Protein AF-A0AAV0MTC5-F1 (afdb_monomer_lite)

pLDDT: mean 77.21, std 18.97, range [32.44, 98.44]

Sequence (176 aa):
MFVLQRMNFKMMHGKKSIQAERRVVREIKTKEGEESHGSMSSLEDIHSKIRGIQYRVRCYSNVNGKEELLRQLKQLEMEKEKVIANCVAGEKIWRSLGWRNAIQEQIGAKHKEAEESRLEHWRVQVGIRRGKERLEHLQEGDCSLHNQLNDLRRRKQEVHLHILDLREQQKNEVQQ

Radius of gyration: 43.55 Å; chains: 1; bounding box: 99×42×114 Å

Organism: NCBI:txid586396

Foldseek 3Di:
DDDPDDDDDPDPDDPPDPVVVVVVVVVVVVVVVVPPPDPLQPLVRLVVLLVVLVVCLVPDPDPVCNVVSVVVNVVSVVSNVVNVVVVVVVVVVCPPPVNVVVVVVVVVVVVVVVVVVVVVVVVVVVVVVVVVVVVVVVVVVVVVVVVVVVVVVVVVVVVVVVVVVVVVVVVVVVVD

InterPro domains:
  IPR055282 Proton pump-interactor 1-4 [PTHR32219] (35-172)

Secondary structure (DSSP, 8-state):
--------------SS-HHHHHHHHHHHHHHHHHTTTS----HHHHHHHHHHHHHHHHH---HHHHHHHHHHHHHHHHHHHHHHHHHHHHHHHHT-HHHHHHHHHHHHHHHHHHHHHHHHHHHHHHHHHHHHHHHHHHHHHHHHHHHHHHHHHHHHHHHHHHHHHHHHHHHHHTT-

Structure (mmCIF, N/CA/C/O backbone):
data_AF-A0AAV0MTC5-F1
#
_entry.id   AF-A0AAV0MTC5-F1
#
loop_
_atom_site.group_PDB
_atom_site.id
_atom_site.type_symbol
_atom_site.label_atom_id
_atom_site.label_alt_id
_atom_site.label_comp_id
_atom_site.label_asym_id
_atom_site.label_entity_id
_atom_site.label_seq_id
_atom_site.pdbx_PDB_ins_code
_atom_site.Cartn_x
_atom_site.Cartn_y
_atom_site.Cartn_z
_atom_site.occupancy
_atom_site.B_iso_or_equiv
_atom_site.auth_seq_id
_atom_site.auth_comp_id
_atom_site.auth_asym_id
_atom_site.auth_atom_id
_atom_site.pdbx_PDB_model_num
ATOM 1 N N . MET A 1 1 ? 0.241 -23.761 -12.556 1.00 33.53 1 MET A N 1
ATOM 2 C CA . MET A 1 1 ? -0.100 -23.240 -13.899 1.00 33.53 1 MET A CA 1
ATOM 3 C C . MET A 1 1 ? -0.195 -21.723 -13.771 1.00 33.53 1 MET A C 1
ATOM 5 O O . MET A 1 1 ? -1.150 -21.247 -13.176 1.00 33.53 1 MET A O 1
ATOM 9 N N . PHE A 1 2 ? 0.833 -20.968 -14.166 1.00 32.44 2 PHE A N 1
ATOM 10 C CA . PHE A 1 2 ? 0.847 -19.509 -13.980 1.00 32.44 2 PHE A CA 1
ATOM 11 C C . PHE A 1 2 ? 0.222 -18.822 -15.197 1.00 32.44 2 PHE A C 1
ATOM 13 O O . PHE A 1 2 ? 0.729 -18.934 -16.311 1.00 32.44 2 PHE A O 1
ATOM 20 N N . VAL A 1 3 ? -0.900 -18.136 -14.979 1.00 35.06 3 VAL A N 1
ATOM 21 C CA . VAL A 1 3 ? -1.588 -17.329 -15.992 1.00 35.06 3 VAL A CA 1
ATOM 22 C C . VAL A 1 3 ? -0.847 -15.998 -16.108 1.00 35.06 3 VAL A C 1
ATOM 24 O O . VAL A 1 3 ? -0.883 -15.178 -15.194 1.00 35.06 3 VAL A O 1
ATOM 27 N N . LEU A 1 4 ? -0.148 -15.785 -17.225 1.00 34.22 4 LEU A N 1
ATOM 28 C CA . LEU A 1 4 ? 0.481 -14.504 -17.547 1.00 34.22 4 LEU A CA 1
ATOM 29 C C . LEU A 1 4 ? -0.609 -13.468 -17.844 1.00 34.22 4 LEU A C 1
ATOM 31 O O . LEU A 1 4 ? -1.162 -13.401 -18.942 1.00 34.22 4 LEU A O 1
ATOM 35 N N . GLN A 1 5 ? -0.926 -12.660 -16.838 1.00 37.78 5 GLN A N 1
ATOM 36 C CA . GLN A 1 5 ? -1.850 -11.543 -16.951 1.00 37.78 5 GLN A CA 1
ATOM 37 C C . GLN A 1 5 ? -1.185 -10.435 -17.781 1.00 37.78 5 GLN A C 1
ATOM 39 O O . GLN A 1 5 ? -0.257 -9.754 -17.347 1.00 37.78 5 GLN A O 1
ATOM 44 N N . ARG A 1 6 ? -1.630 -10.292 -19.030 1.00 37.44 6 ARG A N 1
ATOM 45 C CA . ARG A 1 6 ? -1.121 -9.306 -19.988 1.00 37.44 6 ARG A CA 1
ATOM 46 C C . ARG A 1 6 ? -1.581 -7.905 -19.557 1.00 37.44 6 ARG A C 1
ATOM 48 O O . ARG A 1 6 ? -2.732 -7.534 -19.773 1.00 37.44 6 ARG A O 1
ATOM 55 N N . MET A 1 7 ? -0.701 -7.136 -18.917 1.00 34.47 7 MET A N 1
ATOM 56 C CA . MET A 1 7 ? -0.975 -5.745 -18.540 1.00 34.47 7 MET A CA 1
ATOM 57 C C . MET A 1 7 ? -1.056 -4.861 -19.793 1.00 34.47 7 MET A C 1
ATOM 59 O O . MET A 1 7 ? -0.050 -4.574 -20.439 1.00 34.47 7 MET A O 1
ATOM 63 N N . ASN A 1 8 ? -2.266 -4.427 -20.145 1.00 38.78 8 ASN A N 1
ATOM 64 C CA . ASN A 1 8 ? -2.494 -3.457 -21.214 1.00 38.78 8 ASN A CA 1
ATOM 65 C C . ASN A 1 8 ? -2.270 -2.037 -20.676 1.00 38.78 8 ASN A C 1
ATOM 67 O O . ASN A 1 8 ? -3.197 -1.401 -20.175 1.00 38.78 8 ASN A O 1
ATOM 71 N N . PHE A 1 9 ? -1.047 -1.522 -20.793 1.00 43.06 9 PHE A N 1
ATOM 72 C CA . PHE A 1 9 ? -0.775 -0.105 -20.555 1.00 43.06 9 PHE A CA 1
ATOM 73 C C . PHE A 1 9 ? -1.374 0.732 -21.696 1.00 43.06 9 PHE A C 1
ATOM 75 O O . PHE A 1 9 ? -0.892 0.703 -22.829 1.00 43.06 9 PHE A O 1
ATOM 82 N N . LYS A 1 10 ? -2.437 1.493 -21.408 1.00 47.41 10 LYS A N 1
ATOM 83 C CA . LYS A 1 10 ? -2.897 2.583 -22.282 1.00 47.41 10 LYS A CA 1
ATOM 84 C C . LYS A 1 10 ? -1.894 3.732 -22.157 1.00 47.41 10 LYS A C 1
ATOM 86 O O . LYS A 1 10 ? -1.974 4.525 -21.224 1.00 47.41 10 LYS A O 1
ATOM 91 N N . MET A 1 11 ? -0.936 3.811 -23.077 1.00 48.41 11 MET A N 1
ATOM 92 C CA . MET A 1 11 ? -0.144 5.030 -23.243 1.00 48.41 11 MET A CA 1
ATOM 93 C C . MET A 1 11 ? -1.068 6.129 -23.780 1.00 48.41 11 MET A C 1
ATOM 95 O O . MET A 1 11 ? -1.735 5.953 -24.799 1.00 48.41 11 MET A O 1
ATOM 99 N N . MET A 1 12 ? -1.163 7.245 -23.061 1.00 50.19 12 MET A N 1
ATOM 100 C CA . MET A 1 12 ? -1.895 8.428 -23.510 1.00 50.19 12 MET A CA 1
ATOM 101 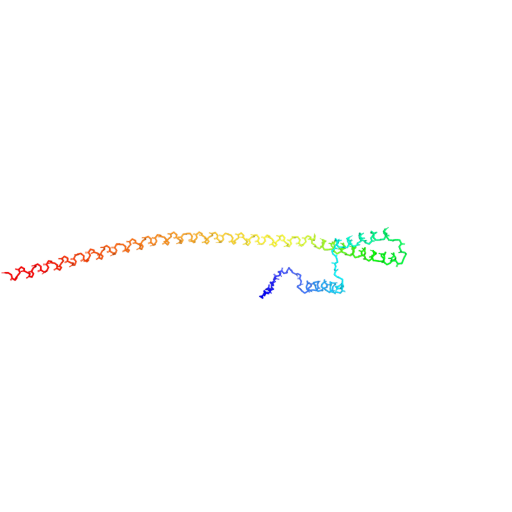C C . MET A 1 12 ? -1.028 9.137 -24.552 1.00 50.19 12 MET A C 1
ATOM 103 O O . MET A 1 12 ? -0.075 9.830 -24.211 1.00 50.19 12 MET A O 1
ATOM 107 N N . HIS A 1 13 ? -1.310 8.897 -25.830 1.00 49.78 13 HIS A N 1
ATOM 108 C CA . H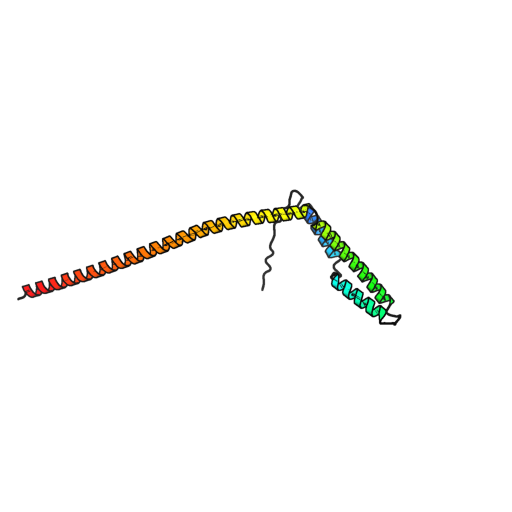IS A 1 13 ? -0.558 9.489 -26.932 1.00 49.78 13 HIS A CA 1
ATOM 109 C C . HIS A 1 13 ? -0.889 10.985 -27.047 1.00 49.78 13 HIS A C 1
ATOM 111 O O . HIS A 1 13 ? -2.061 11.367 -27.085 1.00 49.78 13 HIS A O 1
ATOM 117 N N . GLY A 1 14 ? 0.136 11.844 -27.113 1.00 55.50 14 GLY A N 1
ATOM 118 C CA . GLY A 1 14 ? -0.031 13.242 -27.529 1.00 55.50 14 GLY A CA 1
ATOM 119 C C . GLY A 1 14 ? -0.585 13.325 -28.960 1.00 55.50 14 GLY A C 1
ATOM 120 O O . GLY A 1 14 ? -0.711 12.306 -29.623 1.00 55.50 14 GLY A O 1
ATOM 121 N N . LYS A 1 15 ? -0.896 14.528 -29.468 1.00 53.81 15 LYS A N 1
ATOM 122 C CA . LYS A 1 15 ? -1.623 14.824 -30.738 1.00 53.81 15 LYS A CA 1
ATOM 123 C C . LYS A 1 15 ? -1.135 14.137 -32.044 1.00 53.81 15 LYS A C 1
ATOM 125 O O . LYS A 1 15 ? -1.655 14.436 -33.116 1.00 53.81 15 LYS A O 1
ATOM 130 N N . LYS A 1 16 ? -0.140 13.250 -32.007 1.00 56.91 16 LYS A N 1
ATOM 131 C CA . LYS A 1 16 ? 0.322 12.431 -33.130 1.00 56.91 16 LYS A CA 1
ATOM 132 C C . LYS A 1 16 ? -0.514 11.148 -33.208 1.00 56.91 16 LYS A C 1
ATOM 134 O O . LYS A 1 16 ? -0.687 10.432 -32.231 1.00 56.91 16 LYS A O 1
ATOM 139 N N . SER A 1 17 ? -1.078 10.897 -34.391 1.00 63.00 17 SER A N 1
ATOM 140 C CA . SER A 1 17 ? -2.016 9.801 -34.657 1.00 63.00 17 SER A CA 1
ATOM 141 C C . SER A 1 17 ? -1.471 8.447 -34.187 1.00 63.00 17 SER A C 1
ATOM 143 O O . SER A 1 17 ? -0.409 8.011 -34.634 1.00 63.00 17 SER A O 1
ATOM 145 N N . ILE A 1 18 ? -2.257 7.735 -33.369 1.00 68.12 18 ILE A N 1
ATOM 146 C CA . ILE A 1 18 ? -2.004 6.349 -32.931 1.00 68.12 18 ILE A CA 1
ATOM 147 C C . ILE A 1 18 ? -1.703 5.410 -34.111 1.00 68.12 18 ILE A C 1
ATOM 149 O O . ILE A 1 18 ? -1.038 4.386 -33.970 1.00 68.12 18 ILE A O 1
ATOM 153 N N . GLN A 1 19 ? -2.184 5.763 -35.302 1.00 60.66 19 GLN A N 1
ATOM 154 C CA . GLN A 1 19 ? -1.978 5.015 -36.531 1.00 60.66 19 GLN A CA 1
ATOM 155 C C . GLN A 1 19 ? -0.556 5.189 -37.082 1.00 60.66 19 GLN A C 1
ATOM 157 O O . GLN A 1 19 ? 0.009 4.221 -37.591 1.00 60.66 19 GLN A O 1
ATOM 162 N N . ALA A 1 20 ? 0.040 6.376 -36.926 1.00 64.62 20 ALA A N 1
ATOM 163 C CA . ALA A 1 20 ? 1.430 6.645 -37.286 1.00 64.62 20 ALA A CA 1
ATOM 164 C C . ALA A 1 20 ? 2.388 5.906 -36.343 1.00 64.62 20 ALA A C 1
ATOM 166 O O . ALA A 1 20 ? 3.303 5.231 -36.807 1.00 64.62 20 ALA A O 1
ATOM 167 N N . GLU A 1 21 ? 2.119 5.919 -35.036 1.00 61.62 21 GLU A N 1
ATOM 168 C CA . GLU A 1 21 ? 2.921 5.161 -34.069 1.00 61.62 21 GLU A CA 1
ATOM 169 C C . GLU A 1 21 ? 2.815 3.647 -34.296 1.00 61.62 21 GLU A C 1
ATOM 171 O O . GLU A 1 21 ? 3.826 2.953 -34.372 1.00 61.62 21 GLU A O 1
ATOM 176 N N . ARG A 1 22 ? 1.603 3.122 -34.531 1.00 70.44 22 ARG A N 1
ATOM 177 C CA . ARG A 1 22 ? 1.407 1.710 -34.911 1.00 70.44 22 ARG A CA 1
ATOM 178 C C . ARG A 1 22 ? 2.066 1.344 -36.240 1.00 70.44 22 ARG A C 1
ATOM 180 O O . ARG A 1 22 ? 2.312 0.162 -36.475 1.00 70.44 22 ARG A O 1
ATOM 187 N N . ARG A 1 23 ? 2.286 2.303 -37.144 1.00 72.50 23 ARG A N 1
ATOM 188 C CA . ARG A 1 23 ? 3.012 2.079 -38.402 1.00 72.50 23 ARG A CA 1
ATOM 189 C C . ARG A 1 23 ? 4.508 1.942 -38.135 1.00 72.50 23 ARG A C 1
ATOM 191 O O . ARG A 1 23 ? 5.077 0.944 -38.551 1.00 72.50 23 ARG A O 1
ATOM 198 N N . VAL A 1 24 ? 5.085 2.854 -37.353 1.00 68.88 24 VAL A N 1
ATOM 199 C CA . VAL A 1 24 ? 6.502 2.811 -36.955 1.00 68.88 24 VAL A CA 1
ATOM 200 C C . VAL A 1 24 ? 6.813 1.544 -36.154 1.00 68.88 24 VAL A C 1
ATOM 202 O O . VAL A 1 24 ? 7.772 0.847 -36.456 1.00 68.88 24 VAL A O 1
ATOM 205 N N . VAL A 1 25 ? 5.963 1.172 -35.191 1.00 70.62 25 VAL A N 1
ATOM 206 C CA . VAL A 1 25 ? 6.143 -0.070 -34.416 1.00 70.62 25 VAL A CA 1
ATOM 207 C C . VAL A 1 25 ? 6.044 -1.312 -35.306 1.00 70.62 25 VAL A C 1
ATOM 209 O O . VAL A 1 25 ? 6.767 -2.281 -35.082 1.00 70.62 25 VAL A O 1
ATOM 212 N N . ARG A 1 26 ? 5.167 -1.308 -36.320 1.00 72.50 26 ARG A N 1
ATOM 213 C CA . ARG A 1 26 ? 5.103 -2.405 -37.297 1.00 72.50 26 ARG A CA 1
ATOM 214 C C . ARG A 1 26 ? 6.349 -2.456 -38.172 1.00 72.50 26 ARG A C 1
ATOM 216 O O . ARG A 1 26 ? 6.871 -3.545 -38.329 1.00 72.50 26 ARG A O 1
ATOM 223 N N . GLU A 1 27 ? 6.846 -1.322 -38.661 1.00 67.88 27 GLU A N 1
ATOM 224 C CA . GLU A 1 27 ? 8.091 -1.249 -39.442 1.00 67.88 27 GLU A CA 1
ATOM 225 C C . GLU A 1 27 ? 9.318 -1.711 -38.647 1.00 67.88 27 GLU A C 1
ATOM 227 O O . GLU A 1 27 ? 10.193 -2.368 -39.203 1.00 67.88 27 GLU A O 1
ATOM 232 N N . ILE A 1 28 ? 9.381 -1.407 -37.347 1.00 65.44 28 ILE A N 1
ATOM 233 C CA . ILE A 1 28 ? 10.439 -1.908 -36.460 1.00 65.44 28 ILE A CA 1
ATOM 234 C C . ILE A 1 28 ? 10.326 -3.429 -36.323 1.00 65.44 28 ILE A C 1
ATOM 236 O O . ILE A 1 28 ? 11.303 -4.133 -36.552 1.00 65.44 28 ILE A O 1
ATOM 240 N N . LYS A 1 29 ? 9.123 -3.953 -36.054 1.00 59.59 29 LYS A N 1
ATOM 241 C CA . LYS A 1 29 ? 8.899 -5.401 -35.920 1.00 59.59 29 LYS A CA 1
ATOM 242 C C . LYS A 1 29 ? 9.130 -6.183 -37.209 1.00 59.59 29 LYS A C 1
ATOM 244 O O . LYS A 1 29 ? 9.588 -7.316 -37.139 1.00 59.59 29 LYS A O 1
ATOM 249 N N . THR A 1 30 ? 8.801 -5.627 -38.375 1.00 57.56 30 THR A N 1
ATOM 250 C CA . THR A 1 30 ? 9.077 -6.285 -39.662 1.00 57.56 30 THR A CA 1
ATOM 251 C C . THR A 1 30 ? 10.570 -6.286 -39.965 1.00 57.56 30 THR A C 1
ATOM 253 O O . THR A 1 30 ? 11.077 -7.309 -40.403 1.00 57.56 30 THR A O 1
ATOM 256 N N . LYS A 1 31 ? 11.298 -5.209 -39.636 1.00 56.09 31 LYS A N 1
ATOM 257 C CA . LYS A 1 31 ? 12.767 -5.178 -39.742 1.00 56.09 31 LYS A CA 1
ATOM 258 C C . LYS A 1 31 ? 13.450 -6.144 -38.771 1.00 56.09 31 LYS A C 1
ATOM 260 O O . LYS A 1 31 ? 14.432 -6.774 -39.135 1.00 56.09 31 LYS A O 1
ATOM 265 N N . GLU A 1 32 ? 12.913 -6.296 -37.562 1.00 51.62 32 GLU A N 1
ATOM 266 C CA . GLU A 1 32 ? 13.385 -7.294 -36.593 1.00 51.62 32 GLU A CA 1
ATOM 267 C C . GLU A 1 32 ? 13.047 -8.729 -37.032 1.00 51.62 32 GLU A C 1
ATOM 269 O O . GLU A 1 32 ? 13.847 -9.631 -36.816 1.00 51.62 32 GLU A O 1
ATOM 274 N N . GLY A 1 33 ? 11.888 -8.948 -37.664 1.00 46.62 33 GLY A N 1
ATOM 275 C CA . GLY A 1 33 ? 11.422 -10.264 -38.112 1.00 46.62 33 GLY A CA 1
ATOM 276 C C . GLY A 1 33 ? 12.071 -10.771 -39.404 1.00 46.62 33 GLY A C 1
ATOM 277 O O . GLY A 1 33 ? 12.304 -11.969 -39.522 1.00 46.62 33 GLY A O 1
ATOM 278 N N . GLU A 1 34 ? 12.406 -9.888 -40.349 1.00 49.06 34 GLU A N 1
ATOM 279 C CA . GLU A 1 34 ? 13.073 -10.260 -41.611 1.00 49.06 34 GLU A CA 1
ATOM 280 C C . GLU A 1 34 ? 14.557 -10.626 -41.416 1.00 49.06 34 GLU A C 1
ATOM 282 O O . GLU A 1 34 ? 15.123 -11.358 -42.224 1.00 49.06 34 GLU A O 1
ATOM 287 N N . GLU A 1 35 ? 15.182 -10.193 -40.315 1.00 49.12 35 GLU A N 1
ATOM 288 C CA . GLU A 1 35 ? 16.579 -10.511 -39.977 1.00 49.12 35 GLU A CA 1
ATOM 289 C C . GLU A 1 35 ? 16.721 -11.602 -38.891 1.00 49.12 35 GLU A C 1
ATOM 291 O O . GLU A 1 35 ? 17.835 -12.001 -38.540 1.00 49.12 35 GLU A O 1
ATOM 296 N N . SER A 1 36 ? 15.605 -12.133 -38.373 1.00 44.69 36 SER A N 1
ATOM 297 C CA . SER A 1 36 ? 15.566 -13.102 -37.265 1.00 44.69 36 SER A CA 1
ATOM 298 C C . SER A 1 36 ? 15.743 -14.559 -37.718 1.00 44.69 36 SER A C 1
ATOM 300 O O . SER A 1 36 ? 14.943 -15.435 -37.403 1.00 44.69 36 SER A O 1
ATOM 302 N N . HIS A 1 37 ? 16.823 -14.845 -38.445 1.00 38.78 37 HIS A N 1
ATOM 303 C CA . HIS A 1 37 ? 17.349 -16.216 -38.537 1.00 38.78 37 HIS A CA 1
ATOM 304 C C . HIS A 1 37 ? 18.743 -16.383 -37.916 1.00 38.78 37 HIS A C 1
ATOM 306 O O . HIS A 1 37 ? 19.270 -17.492 -37.881 1.00 38.78 37 HIS A O 1
ATOM 312 N N . GLY A 1 38 ? 19.310 -15.322 -37.336 1.00 42.38 38 GLY A N 1
ATOM 313 C CA . GLY A 1 38 ? 20.496 -15.401 -36.490 1.00 42.38 38 GLY A CA 1
ATOM 314 C C . GLY A 1 38 ? 20.187 -14.824 -35.119 1.00 42.38 38 GLY A C 1
ATOM 315 O O . GLY A 1 38 ? 19.849 -13.650 -35.010 1.00 42.38 38 GLY A O 1
ATOM 316 N N . SER A 1 39 ? 20.296 -15.636 -34.068 1.00 44.50 39 SER A N 1
ATOM 317 C CA . SER A 1 39 ? 20.351 -15.145 -32.689 1.00 44.50 39 SER A CA 1
ATOM 318 C C . SER A 1 39 ? 21.411 -14.043 -32.625 1.00 44.50 39 SER A C 1
ATOM 320 O O . SER A 1 39 ? 22.591 -14.363 -32.772 1.00 44.50 39 SER A O 1
ATOM 322 N N . MET A 1 40 ? 21.014 -12.771 -32.470 1.00 51.03 40 MET A N 1
ATOM 323 C CA . MET A 1 40 ? 21.978 -11.672 -32.375 1.00 51.03 40 MET A CA 1
ATOM 324 C C . MET A 1 40 ? 22.879 -11.957 -31.179 1.00 51.03 40 MET A C 1
ATOM 326 O O . MET A 1 40 ? 22.440 -11.912 -30.030 1.00 51.03 40 MET A O 1
ATOM 330 N N . SER A 1 41 ? 24.121 -12.339 -31.465 1.00 58.56 41 SER A N 1
ATOM 331 C CA . SER A 1 41 ? 25.122 -12.571 -30.433 1.00 58.56 41 SER A CA 1
ATOM 332 C C . SER A 1 41 ? 25.351 -11.236 -29.721 1.00 58.56 41 SER A C 1
ATOM 334 O O . SER A 1 41 ? 25.408 -10.194 -30.379 1.00 58.56 41 SER A O 1
ATOM 336 N N . SER A 1 42 ? 25.456 -11.227 -28.389 1.00 68.94 42 SER A N 1
ATOM 337 C CA . SER A 1 42 ? 25.790 -9.984 -27.688 1.00 68.94 42 SER A CA 1
ATOM 338 C C . SER A 1 42 ? 27.147 -9.461 -28.185 1.00 68.94 42 SER A C 1
ATOM 340 O O . SER A 1 42 ? 27.973 -10.224 -28.694 1.00 68.94 42 SER A O 1
ATOM 342 N N . LEU A 1 43 ? 27.421 -8.159 -28.040 1.00 72.50 43 LEU A N 1
ATOM 343 C CA . LEU A 1 43 ? 28.726 -7.598 -28.428 1.00 72.50 43 LEU A CA 1
ATOM 344 C C . LEU A 1 43 ? 29.893 -8.351 -27.751 1.00 72.50 43 LEU A C 1
ATOM 346 O O . LEU A 1 43 ? 30.972 -8.505 -28.325 1.00 72.50 43 LEU A O 1
ATOM 350 N N . GLU A 1 44 ? 29.652 -8.854 -26.542 1.00 75.00 44 GLU A N 1
ATOM 351 C CA . GLU A 1 44 ? 30.588 -9.644 -25.748 1.00 75.00 44 GLU A CA 1
ATOM 352 C C . GLU A 1 44 ? 30.799 -11.062 -26.309 1.00 75.00 44 GLU A C 1
ATOM 354 O O . GLU A 1 44 ? 31.938 -11.544 -26.378 1.00 75.00 44 GLU A O 1
ATOM 359 N N . ASP A 1 45 ? 29.740 -11.688 -26.825 1.00 78.12 45 ASP A N 1
ATOM 360 C CA . ASP A 1 45 ? 29.807 -12.970 -27.534 1.00 78.12 45 ASP A CA 1
ATOM 361 C C . ASP A 1 45 ? 30.568 -12.844 -28.860 1.00 78.12 45 ASP A C 1
ATOM 363 O O . ASP A 1 45 ? 31.420 -13.680 -29.175 1.00 78.12 45 ASP A O 1
ATOM 367 N N . ILE A 1 46 ? 30.312 -11.777 -29.628 1.00 81.38 46 ILE A N 1
ATOM 368 C CA . ILE A 1 46 ? 31.000 -11.504 -30.900 1.00 81.38 46 ILE A CA 1
ATOM 369 C C . ILE A 1 46 ? 32.497 -11.287 -30.652 1.00 81.38 46 ILE A C 1
ATOM 371 O O . ILE A 1 46 ? 33.335 -11.903 -31.314 1.00 81.38 46 ILE A O 1
ATOM 375 N N . HIS A 1 47 ? 32.863 -10.488 -29.645 1.00 81.62 47 HIS A N 1
ATOM 376 C CA . HIS A 1 47 ? 34.265 -10.293 -29.266 1.00 81.62 47 HIS A CA 1
ATOM 377 C C . HIS A 1 47 ? 34.952 -11.587 -28.817 1.00 81.62 47 HIS A C 1
ATOM 379 O O . HIS A 1 47 ? 36.121 -11.812 -29.138 1.00 81.62 47 HIS A O 1
ATOM 385 N N . SER A 1 48 ? 34.248 -12.454 -28.095 1.00 83.06 48 SER A N 1
ATOM 386 C CA . SER A 1 48 ? 34.803 -13.730 -27.637 1.00 83.06 48 SER A CA 1
ATOM 387 C C . SER A 1 48 ? 35.037 -14.702 -28.798 1.00 83.06 48 SER A C 1
ATOM 389 O O . SER A 1 48 ? 36.097 -15.330 -28.862 1.00 83.06 48 SER A O 1
ATOM 391 N N . LYS A 1 49 ? 34.127 -14.743 -29.780 1.00 85.31 49 LYS A N 1
ATOM 392 C CA . LYS A 1 49 ? 34.296 -15.511 -31.027 1.00 85.31 49 LYS A CA 1
ATOM 393 C C . LYS A 1 49 ? 35.452 -14.982 -31.883 1.00 85.31 49 LYS A C 1
ATOM 395 O O . LYS A 1 49 ? 36.277 -15.775 -32.335 1.00 85.31 49 LYS A O 1
ATOM 400 N N . ILE A 1 50 ? 35.566 -13.658 -32.041 1.00 85.50 50 ILE A N 1
ATOM 401 C CA . ILE A 1 50 ? 36.679 -13.007 -32.754 1.00 85.50 50 ILE A CA 1
ATOM 402 C C . ILE A 1 50 ? 38.022 -13.393 -32.119 1.00 85.50 50 ILE A C 1
ATOM 404 O O . ILE A 1 50 ? 38.915 -13.866 -32.822 1.00 85.50 50 ILE A O 1
ATOM 408 N N . ARG A 1 51 ? 38.150 -13.278 -30.788 1.00 85.69 51 ARG A N 1
ATOM 409 C CA . ARG A 1 51 ? 39.373 -13.664 -30.059 1.00 85.69 51 ARG A CA 1
ATOM 410 C C . ARG A 1 51 ? 39.727 -15.138 -30.261 1.00 85.69 51 ARG A C 1
ATOM 412 O O . ARG A 1 51 ? 40.888 -15.460 -30.509 1.00 85.69 51 ARG A O 1
ATOM 419 N N . GLY A 1 52 ? 38.735 -16.028 -30.203 1.00 82.81 52 GLY A N 1
ATOM 420 C CA . GLY A 1 52 ? 38.933 -17.461 -30.430 1.00 82.81 52 GLY A CA 1
ATOM 421 C C . GLY A 1 52 ? 39.417 -17.786 -31.847 1.00 82.81 52 GLY A C 1
ATOM 422 O O . GLY A 1 52 ? 40.336 -18.587 -32.021 1.00 82.81 52 GLY A O 1
ATOM 423 N N . ILE A 1 53 ? 38.851 -17.138 -32.869 1.00 82.25 53 ILE A N 1
ATOM 424 C CA . ILE A 1 53 ? 39.265 -17.329 -34.267 1.00 82.25 53 ILE A CA 1
ATOM 425 C C . ILE A 1 53 ? 40.666 -16.760 -34.506 1.00 82.25 53 ILE A C 1
ATOM 427 O O . ILE A 1 53 ? 41.495 -17.441 -35.104 1.00 82.25 53 ILE A O 1
ATOM 431 N N . GLN A 1 54 ? 40.974 -15.571 -33.983 1.00 81.25 54 GLN A N 1
ATOM 432 C CA . GLN A 1 54 ? 42.313 -14.977 -34.071 1.00 81.25 54 GLN A CA 1
ATOM 433 C C . GLN A 1 54 ? 43.379 -15.873 -33.426 1.00 81.25 54 GLN A C 1
ATOM 435 O O . GLN A 1 54 ? 44.449 -16.075 -34.003 1.00 81.25 54 GLN A O 1
ATOM 440 N N . TYR A 1 55 ? 43.072 -16.466 -32.269 1.00 81.06 55 TYR A N 1
ATOM 441 C CA . TYR A 1 55 ? 43.948 -17.436 -31.615 1.00 81.06 55 TYR A CA 1
ATOM 442 C C . TYR A 1 55 ? 44.169 -18.682 -32.487 1.00 81.06 55 TYR A C 1
ATOM 444 O O . TYR A 1 55 ? 45.308 -19.087 -32.710 1.00 81.06 55 TYR A O 1
ATOM 452 N N . ARG A 1 56 ? 43.105 -19.249 -33.072 1.00 76.81 56 ARG A N 1
ATOM 453 C CA . ARG A 1 56 ? 43.206 -20.414 -33.969 1.00 76.81 56 ARG A CA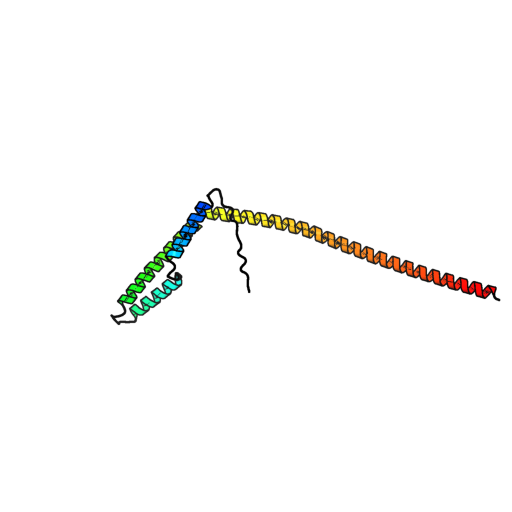 1
ATOM 454 C C . ARG A 1 56 ? 44.007 -20.111 -35.239 1.00 76.81 56 ARG A C 1
ATOM 456 O O . ARG A 1 56 ? 44.846 -20.917 -35.623 1.00 76.81 56 ARG A O 1
ATOM 463 N N . VAL A 1 57 ? 43.800 -18.949 -35.859 1.00 76.31 57 VAL A N 1
ATOM 464 C CA . VAL A 1 57 ? 44.569 -18.498 -37.035 1.00 76.31 57 VAL A CA 1
ATOM 4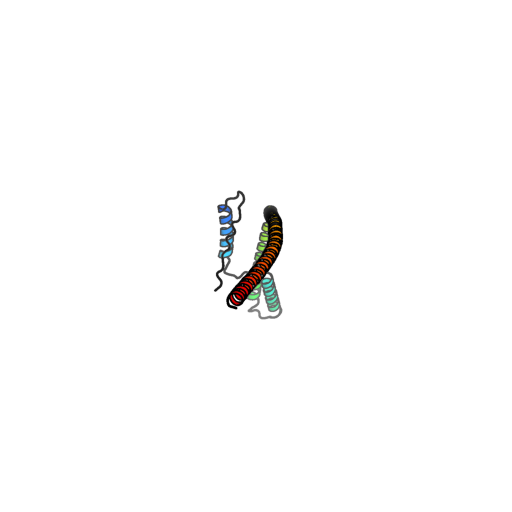65 C C . VAL A 1 57 ? 46.055 -18.328 -36.701 1.00 76.31 57 VAL A C 1
ATOM 467 O O . VAL A 1 57 ? 46.904 -18.601 -37.546 1.00 76.31 57 VAL A O 1
ATOM 470 N N . ARG A 1 58 ? 46.378 -17.897 -35.475 1.00 75.81 58 ARG A N 1
ATOM 471 C CA . ARG A 1 58 ? 47.759 -17.747 -34.998 1.00 75.81 58 ARG A CA 1
ATOM 472 C C . ARG A 1 58 ? 48.429 -19.087 -34.675 1.00 75.81 58 ARG A C 1
ATOM 474 O O . ARG A 1 58 ? 49.629 -19.214 -34.893 1.00 75.81 58 ARG A O 1
ATOM 481 N N . CYS A 1 59 ? 47.686 -20.052 -34.135 1.00 72.69 59 CYS A N 1
ATOM 482 C CA . CYS A 1 59 ? 48.243 -21.299 -33.600 1.00 72.69 59 CYS A CA 1
ATOM 483 C C . CYS A 1 59 ? 48.211 -22.495 -34.571 1.00 72.69 59 CYS A C 1
ATOM 485 O O . CYS A 1 59 ? 48.988 -23.425 -34.377 1.00 72.69 59 CYS A O 1
ATOM 487 N N . TYR A 1 60 ? 47.365 -22.494 -35.607 1.00 62.81 60 TYR A N 1
ATOM 488 C CA . TYR A 1 60 ? 47.272 -23.597 -36.574 1.00 62.81 60 TYR A CA 1
ATOM 489 C C . TYR A 1 60 ? 47.831 -23.191 -37.952 1.00 62.81 60 TYR A C 1
ATOM 491 O O . TYR A 1 60 ? 47.289 -22.314 -38.619 1.00 62.81 60 TYR A O 1
ATOM 499 N N . SER A 1 61 ? 48.899 -23.861 -38.406 1.00 56.34 61 SER A N 1
ATOM 500 C CA . SER A 1 61 ? 49.598 -23.629 -39.688 1.00 56.34 61 SER A CA 1
ATOM 501 C C . SER A 1 61 ? 49.039 -24.433 -40.876 1.00 56.34 61 SER A C 1
ATOM 503 O O . SER A 1 61 ? 49.677 -24.518 -41.923 1.00 56.34 61 SER A O 1
ATOM 505 N N . ASN A 1 62 ? 47.850 -25.029 -40.748 1.00 60.56 62 ASN A N 1
ATOM 506 C CA . ASN A 1 62 ? 47.260 -25.826 -41.822 1.00 60.56 62 ASN A CA 1
ATOM 507 C C . ASN A 1 62 ? 46.532 -24.918 -42.824 1.00 60.56 62 ASN A C 1
ATOM 509 O O . ASN A 1 62 ? 45.508 -24.307 -42.515 1.00 60.56 62 ASN A O 1
ATOM 513 N N . VAL A 1 63 ? 47.067 -24.865 -44.045 1.00 54.94 63 VAL A N 1
ATOM 514 C CA . VAL A 1 63 ? 46.595 -24.033 -45.166 1.00 54.94 63 VAL A CA 1
ATOM 515 C C . VAL A 1 63 ? 45.100 -24.255 -45.469 1.00 54.94 63 VAL A C 1
ATOM 517 O O . VAL A 1 63 ? 44.392 -23.298 -45.765 1.00 54.94 63 VAL A O 1
ATOM 520 N N . ASN A 1 64 ? 44.578 -25.469 -45.253 1.00 58.72 64 ASN A N 1
ATOM 521 C CA . ASN A 1 64 ? 43.213 -25.866 -45.641 1.00 58.72 64 ASN A CA 1
ATOM 522 C C . ASN A 1 64 ? 42.065 -25.359 -44.742 1.00 58.72 64 ASN A C 1
ATOM 524 O O . ASN A 1 64 ? 40.908 -25.637 -45.037 1.00 58.72 64 ASN A O 1
ATOM 528 N N . GLY A 1 65 ? 42.339 -24.632 -43.653 1.00 65.94 65 GLY A N 1
ATOM 529 C CA . GLY A 1 65 ? 41.291 -24.068 -42.778 1.00 65.94 65 GLY A CA 1
ATOM 530 C C . GLY A 1 65 ? 41.386 -22.557 -42.560 1.00 65.94 65 GLY A C 1
ATOM 531 O O . GLY A 1 65 ? 40.497 -21.958 -41.957 1.00 65.94 65 GLY A O 1
ATOM 532 N N . LYS A 1 66 ? 42.467 -21.927 -43.033 1.00 70.25 66 LYS A N 1
ATOM 533 C CA . LYS A 1 66 ? 42.774 -20.520 -42.752 1.00 70.25 66 LYS A CA 1
ATOM 534 C C . LYS A 1 66 ? 41.845 -19.563 -43.497 1.00 70.25 66 LYS A C 1
ATOM 536 O O . LYS A 1 66 ? 41.408 -18.575 -42.917 1.00 70.25 66 LYS A O 1
ATOM 541 N N . GLU A 1 67 ? 41.516 -19.865 -44.750 1.00 77.12 67 GLU A N 1
ATOM 542 C CA . GLU A 1 67 ? 40.606 -19.047 -45.562 1.00 77.12 67 GLU A CA 1
ATOM 543 C C . GLU A 1 67 ? 39.186 -19.029 -44.986 1.00 77.12 67 GLU A C 1
ATOM 545 O O . GLU A 1 67 ? 38.578 -17.966 -44.873 1.00 77.12 67 GLU A O 1
ATOM 550 N N . GLU A 1 68 ? 38.693 -20.181 -44.526 1.00 80.81 68 GLU A N 1
ATOM 551 C CA . GLU A 1 68 ? 37.378 -20.284 -43.889 1.00 80.81 68 GLU A CA 1
ATOM 552 C C . GLU A 1 68 ? 37.331 -19.524 -42.555 1.00 80.81 68 GLU A C 1
ATOM 554 O O . GLU A 1 68 ? 36.376 -18.796 -42.284 1.00 80.81 68 GLU A O 1
ATOM 559 N N . LEU A 1 69 ? 38.394 -19.602 -41.749 1.00 79.19 69 LEU A N 1
ATOM 560 C CA . LEU A 1 69 ? 38.509 -18.818 -40.515 1.00 79.19 69 LEU A CA 1
ATOM 561 C C . LEU A 1 69 ? 38.564 -17.306 -40.786 1.00 79.19 69 LEU A C 1
ATOM 563 O O . LEU A 1 69 ? 37.950 -16.533 -40.054 1.00 79.19 69 LEU A O 1
ATOM 567 N N . LEU A 1 70 ? 39.250 -16.870 -41.847 1.00 79.25 70 LEU A N 1
ATOM 568 C CA . LEU A 1 70 ? 39.273 -15.462 -42.260 1.00 79.25 70 LEU A CA 1
ATOM 569 C C . LEU A 1 70 ? 37.903 -14.988 -42.762 1.00 79.25 70 LEU A C 1
ATOM 571 O O . LEU A 1 70 ? 37.515 -13.848 -42.506 1.00 79.25 70 LEU A O 1
ATOM 575 N N . ARG A 1 71 ? 37.146 -15.857 -43.442 1.00 83.88 71 ARG A N 1
ATOM 576 C CA . ARG A 1 71 ? 35.770 -15.568 -43.862 1.00 83.88 71 ARG A CA 1
ATOM 577 C C . ARG A 1 71 ? 34.842 -15.399 -42.657 1.00 83.88 71 ARG A C 1
ATOM 579 O O . ARG A 1 71 ? 34.089 -14.430 -42.609 1.00 83.88 71 ARG A O 1
ATOM 586 N N . GLN A 1 72 ? 34.949 -16.283 -41.665 1.00 83.75 72 GLN A N 1
ATOM 587 C CA . GLN A 1 72 ? 34.193 -16.188 -40.410 1.00 83.75 72 GLN A CA 1
ATOM 588 C C . GLN A 1 72 ? 34.566 -14.937 -39.604 1.00 83.75 72 GLN A C 1
ATOM 590 O O . GLN A 1 72 ? 33.688 -14.282 -39.046 1.00 83.75 72 GLN A O 1
ATOM 595 N N . LEU A 1 73 ? 35.848 -14.559 -39.587 1.00 82.81 73 LEU A N 1
ATOM 596 C CA . LEU A 1 73 ? 36.308 -13.334 -38.935 1.00 82.81 73 LEU A CA 1
ATOM 597 C C . LEU A 1 73 ? 35.659 -12.088 -39.556 1.00 82.81 73 LEU A C 1
ATOM 599 O O . LEU A 1 73 ? 35.087 -11.281 -38.830 1.00 82.81 73 LEU A O 1
ATOM 603 N N . LYS A 1 74 ? 35.657 -11.984 -40.893 1.00 86.38 74 LYS A N 1
ATOM 604 C CA . LYS A 1 74 ? 35.001 -10.876 -41.610 1.00 86.38 74 LYS A CA 1
ATOM 605 C C . LYS A 1 74 ? 33.499 -10.807 -41.336 1.00 86.38 74 LYS A C 1
ATOM 607 O O . LYS A 1 74 ? 32.948 -9.722 -41.193 1.00 86.38 74 LYS A O 1
ATOM 612 N N . GLN A 1 75 ? 32.825 -11.954 -41.256 1.00 84.56 75 GLN A N 1
ATOM 613 C CA . GLN A 1 75 ? 31.397 -11.998 -40.927 1.00 84.56 75 GLN A CA 1
ATOM 614 C C . GLN A 1 75 ? 31.118 -11.478 -39.513 1.00 84.56 75 GLN A C 1
ATOM 616 O O . GLN A 1 75 ? 30.213 -10.668 -39.336 1.00 84.56 75 GLN A O 1
ATOM 621 N N . LEU A 1 76 ? 31.928 -11.874 -38.527 1.00 84.31 76 LEU A N 1
ATOM 622 C CA . LEU A 1 76 ? 31.800 -11.389 -37.151 1.00 84.31 76 LEU A CA 1
ATOM 623 C C . LEU A 1 76 ? 32.154 -9.902 -37.009 1.00 84.31 76 LEU A C 1
ATOM 625 O O . LEU A 1 76 ? 31.570 -9.214 -36.176 1.00 84.31 76 LEU A O 1
ATOM 629 N N . GLU A 1 77 ? 33.083 -9.387 -37.815 1.00 81.12 77 GLU A N 1
ATOM 630 C CA . GLU A 1 77 ? 33.395 -7.953 -37.871 1.00 81.12 77 GLU A CA 1
ATOM 631 C C . GLU A 1 77 ? 32.213 -7.139 -38.419 1.00 81.12 77 GLU A C 1
ATOM 633 O O . GLU A 1 77 ? 31.829 -6.141 -37.811 1.00 81.12 77 GLU A O 1
ATOM 638 N N . MET A 1 78 ? 31.561 -7.609 -39.488 1.00 81.31 78 MET A N 1
ATOM 639 C CA . MET A 1 78 ? 30.335 -6.982 -40.000 1.00 81.31 78 MET A CA 1
ATOM 640 C C . MET A 1 78 ? 29.176 -7.066 -38.991 1.00 81.31 78 MET A C 1
ATOM 642 O O . MET A 1 78 ? 28.437 -6.098 -38.809 1.00 81.31 78 MET A O 1
ATOM 646 N N . GLU A 1 79 ? 29.019 -8.199 -38.298 1.00 80.75 79 GLU A N 1
ATOM 647 C CA . GLU A 1 79 ? 28.000 -8.365 -37.252 1.00 80.75 79 GLU A CA 1
ATOM 648 C C . GLU A 1 79 ? 28.253 -7.412 -36.072 1.00 80.75 79 GLU A C 1
ATOM 650 O O . GLU A 1 79 ? 27.327 -6.760 -35.584 1.00 80.75 79 GLU A O 1
ATOM 655 N N . LYS A 1 80 ? 29.519 -7.246 -35.668 1.00 78.94 80 LYS A N 1
ATOM 656 C CA . LYS A 1 80 ? 29.937 -6.271 -34.653 1.00 78.94 80 LYS A CA 1
ATOM 657 C C . LYS A 1 80 ? 29.560 -4.845 -35.054 1.00 78.94 80 LYS A C 1
ATOM 659 O O . LYS A 1 80 ? 28.983 -4.121 -34.244 1.00 78.94 80 LYS A O 1
ATOM 664 N N . GLU A 1 81 ? 29.884 -4.430 -36.277 1.00 78.62 81 GLU A N 1
ATOM 665 C CA . GLU A 1 81 ? 29.554 -3.089 -36.774 1.00 78.62 81 GLU A CA 1
ATOM 666 C C . GLU A 1 81 ? 28.042 -2.848 -36.800 1.00 78.62 81 GLU A C 1
ATOM 668 O O . GLU A 1 81 ? 27.578 -1.786 -36.378 1.00 78.62 81 GLU A O 1
ATOM 673 N N . LYS A 1 82 ? 27.262 -3.859 -37.196 1.00 79.94 82 LYS A N 1
ATOM 674 C CA . LYS A 1 82 ? 25.796 -3.802 -37.196 1.00 79.94 82 LYS A CA 1
ATOM 675 C C . LYS A 1 82 ? 25.224 -3.614 -35.788 1.00 79.94 82 LYS A C 1
ATOM 677 O O . LYS A 1 82 ? 24.369 -2.752 -35.581 1.00 79.94 82 LYS A O 1
ATOM 682 N N . VAL A 1 83 ? 25.717 -4.375 -34.808 1.00 74.75 83 VAL A N 1
ATOM 683 C CA . VAL A 1 83 ? 25.297 -4.250 -33.401 1.00 74.75 83 VAL A CA 1
ATOM 684 C C . VAL A 1 83 ? 25.658 -2.869 -32.844 1.00 74.75 83 VAL A C 1
ATOM 686 O O . VAL A 1 83 ? 24.825 -2.230 -32.203 1.00 74.75 83 VAL A O 1
ATOM 689 N N . ILE A 1 84 ? 26.856 -2.356 -33.141 1.00 69.50 84 ILE A N 1
ATOM 690 C CA . ILE A 1 84 ? 27.284 -1.015 -32.712 1.00 69.50 84 ILE A CA 1
ATOM 691 C C . ILE A 1 84 ? 26.396 0.073 -33.331 1.00 69.50 84 ILE A C 1
ATOM 693 O O . ILE A 1 84 ? 25.921 0.955 -32.614 1.00 69.50 84 ILE A O 1
ATOM 697 N N . ALA A 1 85 ? 26.127 0.007 -34.637 1.00 69.31 85 ALA A N 1
ATOM 698 C CA . ALA A 1 85 ? 25.278 0.976 -35.325 1.00 69.31 85 ALA A CA 1
ATOM 699 C C . ALA A 1 85 ? 23.846 0.994 -34.761 1.00 69.31 85 ALA A C 1
ATOM 701 O O . ALA A 1 85 ? 23.291 2.072 -34.527 1.00 69.31 85 ALA A O 1
ATOM 702 N N . ASN A 1 86 ? 23.281 -0.180 -34.465 1.00 71.06 86 ASN A N 1
ATOM 703 C CA . ASN A 1 86 ? 21.963 -0.312 -33.842 1.00 71.06 86 ASN A CA 1
ATOM 704 C C . ASN A 1 86 ? 21.930 0.270 -32.421 1.00 71.06 86 ASN A C 1
ATOM 706 O O . ASN A 1 86 ? 21.000 1.006 -32.086 1.00 71.06 86 ASN A O 1
ATOM 710 N N . CYS A 1 87 ? 22.959 0.022 -31.605 1.00 66.06 87 CYS A N 1
ATOM 711 C CA . CYS A 1 87 ? 23.078 0.615 -30.271 1.00 66.06 87 CYS A CA 1
ATOM 712 C C . CYS A 1 87 ? 23.165 2.148 -30.325 1.00 66.06 87 CYS A C 1
ATOM 714 O O . CYS A 1 87 ? 22.465 2.832 -29.581 1.00 66.06 87 CYS A O 1
ATOM 716 N N . VAL A 1 88 ? 23.965 2.702 -31.242 1.00 63.41 88 VAL A N 1
ATOM 717 C CA . VAL A 1 88 ? 24.113 4.158 -31.421 1.00 63.41 88 VAL A CA 1
ATOM 718 C C . VAL A 1 88 ? 22.816 4.797 -31.929 1.00 63.41 88 VAL A C 1
ATOM 720 O O . VAL A 1 88 ? 22.438 5.883 -31.481 1.00 63.41 88 VAL A O 1
ATOM 723 N N . ALA A 1 89 ? 22.112 4.144 -32.855 1.00 61.66 89 ALA A N 1
ATOM 724 C CA . ALA A 1 89 ? 20.812 4.608 -33.333 1.00 61.66 89 ALA A CA 1
ATOM 725 C C . ALA A 1 89 ? 19.761 4.590 -32.211 1.00 61.66 89 ALA A C 1
ATOM 727 O O . ALA A 1 89 ? 19.034 5.571 -32.040 1.00 61.66 89 ALA A O 1
ATOM 728 N N . GLY A 1 90 ? 19.741 3.530 -31.397 1.00 57.97 90 GLY A N 1
ATOM 729 C CA . GLY A 1 90 ? 18.921 3.444 -30.191 1.00 57.97 90 GLY A CA 1
ATOM 730 C C . GLY A 1 90 ? 19.236 4.565 -29.200 1.00 57.97 90 GLY A C 1
ATOM 731 O O . GLY A 1 90 ? 18.332 5.279 -28.772 1.00 57.97 90 GLY A O 1
ATOM 732 N N . GLU A 1 91 ? 20.513 4.803 -28.892 1.00 58.22 91 GLU A N 1
ATOM 733 C CA . GLU A 1 91 ? 20.936 5.875 -27.983 1.00 58.22 91 GLU A CA 1
ATOM 734 C C . GLU A 1 91 ? 20.493 7.262 -28.473 1.00 58.22 91 GLU A C 1
ATOM 736 O O . GLU A 1 91 ? 20.027 8.075 -27.676 1.00 58.22 91 GLU A O 1
ATOM 741 N N . LYS A 1 92 ? 20.566 7.541 -29.780 1.00 59.69 92 LYS A N 1
ATOM 742 C CA . LYS A 1 92 ? 20.088 8.811 -30.358 1.00 59.69 92 LYS A CA 1
ATOM 743 C C . LYS A 1 92 ? 18.577 9.005 -30.191 1.00 59.69 92 LYS A C 1
ATOM 745 O O . LYS A 1 92 ? 18.140 10.127 -29.937 1.00 59.69 92 LYS A O 1
ATOM 750 N N . ILE A 1 93 ? 17.788 7.933 -30.283 1.00 60.28 93 ILE A N 1
ATOM 751 C CA . ILE A 1 93 ? 16.334 7.966 -30.056 1.00 60.28 93 ILE A CA 1
ATOM 752 C C . ILE A 1 93 ? 16.036 8.275 -28.579 1.00 60.28 93 ILE A C 1
ATOM 754 O O . ILE A 1 93 ? 15.253 9.185 -28.288 1.00 60.28 93 ILE A O 1
ATOM 758 N N . TRP A 1 94 ? 16.727 7.607 -27.648 1.00 56.97 94 TRP A N 1
ATOM 759 C CA . TRP A 1 94 ? 16.584 7.833 -26.202 1.00 56.97 94 TRP A CA 1
ATOM 760 C C . TRP A 1 94 ? 17.183 9.174 -25.724 1.00 56.97 94 TRP A C 1
ATOM 762 O O . TRP A 1 94 ? 16.748 9.742 -24.725 1.00 56.97 94 TRP A O 1
ATOM 772 N N . ARG A 1 95 ? 18.166 9.740 -26.433 1.00 59.28 95 ARG A N 1
ATOM 773 C CA . ARG A 1 95 ? 18.721 11.077 -26.147 1.00 59.28 95 ARG A CA 1
ATOM 774 C C . ARG A 1 95 ? 17.878 12.225 -26.695 1.00 59.28 95 ARG A C 1
ATOM 776 O O . ARG A 1 95 ? 18.201 13.379 -26.409 1.00 59.28 95 ARG A O 1
ATOM 783 N N . SER A 1 96 ? 16.824 11.949 -27.463 1.00 69.94 96 SER A N 1
ATOM 784 C CA . SER A 1 96 ? 15.956 13.012 -27.963 1.00 69.94 96 SER A CA 1
ATOM 785 C C . SER A 1 96 ? 15.335 13.792 -26.793 1.00 69.94 96 SER A C 1
ATOM 787 O O . SER A 1 96 ? 14.796 13.215 -25.847 1.00 69.94 96 SER A O 1
ATOM 789 N N . LEU A 1 97 ? 15.415 15.127 -26.854 1.00 65.00 97 LEU A N 1
ATOM 790 C CA . LEU A 1 97 ? 14.860 16.032 -25.835 1.00 65.00 97 LEU A CA 1
ATOM 791 C C . LEU A 1 97 ? 13.377 15.742 -25.555 1.00 65.00 97 LEU A C 1
ATOM 793 O O . LEU A 1 97 ? 12.945 15.782 -24.409 1.00 65.00 97 LEU A O 1
ATOM 797 N N . GLY A 1 98 ? 12.615 15.377 -26.591 1.00 73.50 98 GLY A N 1
ATOM 798 C CA . GLY A 1 98 ? 11.200 15.031 -26.458 1.00 73.50 98 GLY A CA 1
ATOM 799 C C . GLY A 1 98 ? 10.947 13.797 -25.589 1.00 73.50 98 GLY A C 1
ATOM 800 O O . GLY A 1 98 ? 10.013 13.811 -24.794 1.00 73.50 98 GLY A O 1
ATOM 801 N N . TRP A 1 99 ? 11.778 12.754 -25.690 1.00 71.81 99 TRP A N 1
ATOM 802 C CA . TRP A 1 99 ? 11.595 11.543 -24.885 1.00 71.81 99 TRP A CA 1
ATOM 803 C C . TRP A 1 99 ? 11.987 11.759 -23.418 1.00 71.81 99 TRP A C 1
ATOM 805 O O . TRP A 1 99 ? 11.251 11.347 -22.523 1.00 71.81 99 TRP A O 1
ATOM 815 N N . ARG A 1 100 ? 13.083 12.488 -23.156 1.00 73.94 100 ARG A N 1
ATOM 816 C CA . ARG A 1 100 ? 13.468 12.873 -21.784 1.00 73.94 100 ARG A CA 1
ATOM 817 C C . ARG A 1 100 ? 12.394 13.715 -21.102 1.00 73.94 100 ARG A C 1
ATOM 819 O O . ARG A 1 100 ? 12.021 13.406 -19.974 1.00 73.94 100 ARG A O 1
ATOM 826 N N . ASN A 1 101 ? 11.872 14.728 -21.795 1.00 76.06 101 ASN A N 1
ATOM 827 C CA . ASN A 1 101 ? 10.823 15.589 -21.252 1.00 76.06 101 ASN A CA 1
ATOM 828 C C . ASN A 1 101 ? 9.541 14.794 -20.976 1.00 76.06 101 ASN A C 1
ATOM 830 O O . ASN A 1 101 ? 8.965 14.940 -19.905 1.00 76.06 101 ASN A O 1
ATOM 834 N N . ALA A 1 102 ? 9.145 13.888 -21.878 1.00 77.19 102 ALA A N 1
ATOM 835 C CA . ALA A 1 102 ? 7.972 13.038 -21.679 1.00 77.19 102 ALA A CA 1
ATOM 836 C C . ALA A 1 102 ? 8.107 12.117 -20.451 1.00 77.19 102 ALA A C 1
ATOM 838 O O . ALA A 1 102 ? 7.160 11.980 -19.677 1.00 77.19 102 ALA A O 1
ATOM 839 N N . ILE A 1 103 ? 9.283 11.517 -20.226 1.00 81.38 103 ILE A N 1
ATOM 840 C CA . ILE A 1 103 ? 9.530 10.731 -19.007 1.00 81.38 103 ILE A CA 1
ATOM 841 C C . ILE A 1 103 ? 9.500 11.620 -17.774 1.00 81.38 103 ILE A C 1
ATOM 843 O O . ILE A 1 103 ? 8.912 11.244 -16.766 1.00 81.38 103 ILE A O 1
ATOM 847 N N . GLN A 1 104 ? 10.143 12.784 -17.830 1.00 84.25 104 GLN A N 1
ATOM 848 C CA . GLN A 1 104 ? 10.211 13.687 -16.690 1.00 84.25 104 GLN A CA 1
ATOM 849 C C . GLN A 1 104 ? 8.818 14.192 -16.292 1.00 84.25 104 GLN A C 1
ATOM 851 O O . GLN A 1 104 ? 8.492 14.211 -15.106 1.00 84.25 104 GLN A O 1
ATOM 856 N N . GLU A 1 105 ? 7.968 14.515 -17.268 1.00 88.25 105 GLU A N 1
ATOM 857 C CA . GLU A 1 105 ? 6.556 14.838 -17.050 1.00 88.25 105 GLU A CA 1
ATOM 858 C C . GLU A 1 105 ? 5.799 13.660 -16.429 1.00 88.25 105 GLU A C 1
ATOM 860 O O . GLU A 1 105 ? 5.052 13.844 -15.467 1.00 88.25 105 GLU A O 1
ATOM 865 N N . GLN A 1 106 ? 6.028 12.436 -16.913 1.00 87.69 106 GLN A N 1
ATOM 866 C CA . GLN A 1 106 ? 5.388 11.241 -16.365 1.00 87.69 106 GLN A CA 1
ATOM 867 C C . GLN A 1 106 ? 5.830 10.949 -14.922 1.00 87.69 106 GLN A C 1
ATOM 869 O O . GLN A 1 106 ? 4.992 10.624 -14.080 1.00 87.69 106 GLN A O 1
ATOM 874 N N . ILE A 1 107 ? 7.122 11.100 -14.617 1.00 90.38 107 ILE A N 1
ATOM 875 C CA . ILE A 1 107 ? 7.664 10.981 -13.258 1.00 90.38 107 ILE A CA 1
ATOM 876 C C . ILE A 1 107 ? 7.040 12.047 -12.358 1.00 90.38 107 ILE A C 1
ATOM 878 O O . ILE A 1 107 ? 6.579 11.721 -11.268 1.00 90.38 107 ILE A O 1
ATOM 882 N N . GLY A 1 108 ? 6.967 13.299 -12.818 1.00 92.94 108 GLY A N 1
ATOM 883 C CA . GLY A 1 108 ? 6.349 14.391 -12.067 1.00 92.94 108 GLY A CA 1
ATOM 884 C C . GLY A 1 108 ? 4.871 14.134 -11.767 1.00 92.94 108 GLY A C 1
ATOM 885 O O . GLY A 1 108 ? 4.431 14.293 -10.628 1.00 92.94 108 GLY A O 1
ATOM 886 N N . ALA A 1 109 ? 4.113 13.660 -12.759 1.00 91.62 109 ALA A N 1
ATOM 887 C CA . ALA A 1 109 ? 2.712 13.289 -12.581 1.00 91.62 109 ALA A CA 1
ATOM 888 C C . ALA A 1 109 ? 2.549 12.154 -11.556 1.00 91.62 109 ALA A C 1
ATOM 890 O O . ALA A 1 109 ? 1.711 12.250 -10.660 1.00 91.62 109 ALA A O 1
ATOM 891 N N . LYS A 1 110 ? 3.389 11.113 -11.636 1.00 89.88 110 LYS A N 1
ATOM 892 C CA . LYS A 1 110 ? 3.362 9.989 -10.690 1.00 89.88 110 LYS A CA 1
ATOM 893 C C . LYS A 1 110 ? 3.790 10.377 -9.284 1.00 89.88 110 LYS A C 1
ATOM 895 O O . LYS A 1 110 ? 3.206 9.891 -8.321 1.00 89.88 110 LYS A O 1
ATOM 900 N N . HIS A 1 111 ? 4.755 11.278 -9.158 1.00 92.38 111 HIS A N 1
ATOM 901 C CA . HIS A 1 111 ? 5.147 11.832 -7.870 1.00 92.38 111 HIS A CA 1
ATOM 902 C C . HIS A 1 111 ? 3.985 12.593 -7.221 1.00 92.38 111 HIS A C 1
ATOM 904 O O . HIS A 1 111 ? 3.692 12.383 -6.048 1.00 92.38 111 HIS A O 1
ATOM 910 N N . LYS A 1 112 ? 3.287 13.447 -7.981 1.00 95.00 112 LYS A N 1
ATOM 911 C CA . LYS A 1 112 ? 2.124 14.184 -7.471 1.00 95.00 112 LYS A CA 1
ATOM 912 C C . LYS A 1 112 ? 0.999 13.242 -7.023 1.00 95.00 112 LYS A C 1
ATOM 914 O O . LYS A 1 112 ? 0.481 13.408 -5.925 1.00 95.00 112 LYS A O 1
ATOM 919 N N . GLU A 1 113 ? 0.683 12.229 -7.829 1.00 94.25 113 GLU A N 1
ATOM 920 C CA . GLU A 1 113 ? -0.302 11.191 -7.486 1.00 94.25 113 GLU A CA 1
ATOM 921 C C . GLU A 1 113 ? 0.083 10.446 -6.191 1.00 94.25 113 GLU A C 1
ATOM 923 O O . GLU A 1 113 ? -0.758 10.221 -5.320 1.00 94.25 113 GLU A O 1
ATOM 928 N N . ALA A 1 114 ? 1.366 10.110 -6.022 1.00 93.62 114 ALA A N 1
ATOM 929 C CA . ALA A 1 114 ? 1.867 9.450 -4.818 1.00 93.62 114 ALA A CA 1
ATOM 930 C C . ALA A 1 114 ? 1.757 10.339 -3.568 1.00 93.62 114 ALA A C 1
ATOM 932 O O . ALA A 1 114 ? 1.372 9.861 -2.500 1.00 93.62 114 ALA A O 1
ATOM 933 N N . GLU A 1 115 ? 2.062 11.631 -3.694 1.00 96.00 115 GLU A N 1
ATOM 934 C CA . GLU A 1 115 ? 1.931 12.604 -2.606 1.00 96.00 115 GLU A CA 1
ATOM 935 C C . GLU A 1 115 ? 0.474 12.795 -2.170 1.00 96.00 115 GLU A C 1
ATOM 937 O O . GLU A 1 115 ? 0.170 12.735 -0.976 1.00 96.00 115 GLU A O 1
ATOM 942 N N . GLU A 1 116 ? -0.446 12.941 -3.125 1.00 95.88 116 GLU A N 1
ATOM 943 C CA . GLU A 1 116 ? -1.885 13.027 -2.850 1.00 95.88 116 GLU A CA 1
ATOM 944 C C . GLU A 1 116 ? -2.392 11.757 -2.150 1.00 95.88 116 GLU A C 1
ATOM 946 O O . GLU A 1 116 ? -3.066 11.835 -1.118 1.00 95.88 116 GLU A O 1
ATOM 951 N N . SER A 1 117 ? -1.987 10.579 -2.638 1.00 96.12 117 SER A N 1
ATOM 952 C CA . SER A 1 117 ? -2.324 9.302 -2.004 1.00 96.12 117 SER A CA 1
ATOM 953 C C . SER A 1 117 ? -1.766 9.185 -0.582 1.00 96.12 117 SER A C 1
ATOM 955 O O . SER A 1 117 ? -2.427 8.608 0.285 1.00 96.12 117 SER A O 1
ATOM 957 N N . ARG A 1 118 ? -0.563 9.711 -0.317 1.00 96.31 118 ARG A N 1
ATOM 958 C CA . ARG A 1 118 ? 0.058 9.683 1.015 1.00 96.31 118 ARG A CA 1
ATOM 959 C C . ARG A 1 118 ? -0.706 10.556 2.007 1.00 96.31 118 ARG A C 1
ATOM 961 O O . ARG A 1 118 ? -0.936 10.131 3.140 1.00 96.31 118 ARG A O 1
ATOM 968 N N . LEU A 1 119 ? -1.116 11.752 1.585 1.00 96.44 119 LEU A N 1
ATOM 969 C CA . LEU A 1 119 ? -1.913 12.661 2.410 1.00 96.44 119 LEU A CA 1
ATOM 970 C C . LEU A 1 119 ? -3.277 12.058 2.755 1.00 96.44 119 LEU A C 1
ATOM 972 O O . LEU A 1 119 ? -3.702 12.123 3.911 1.00 96.44 119 LEU A O 1
ATOM 976 N N . GLU A 1 120 ? -3.939 11.426 1.787 1.00 95.69 120 GLU A N 1
ATOM 977 C CA . GLU A 1 120 ? -5.236 10.798 2.034 1.00 95.69 120 GLU A CA 1
ATOM 978 C C . GLU A 1 120 ? -5.115 9.573 2.947 1.00 95.69 120 GLU A C 1
ATOM 980 O O . GLU A 1 120 ? -5.887 9.421 3.895 1.00 95.69 120 GLU A O 1
ATOM 985 N N . HIS A 1 121 ? -4.076 8.755 2.760 1.00 96.38 121 HIS A N 1
ATOM 986 C CA . HIS A 1 121 ? -3.775 7.660 3.680 1.00 96.38 121 HIS A CA 1
ATOM 987 C C . HIS A 1 121 ? -3.590 8.158 5.121 1.00 96.38 121 HIS A C 1
ATOM 989 O O . HIS A 1 121 ? -4.134 7.574 6.063 1.00 96.38 121 HIS A O 1
ATOM 995 N N . TRP A 1 122 ? -2.859 9.262 5.304 1.00 95.75 122 TRP A N 1
ATOM 996 C CA . TRP A 1 122 ? -2.664 9.862 6.621 1.00 95.75 122 TRP A CA 1
ATOM 997 C C . TRP A 1 122 ? -3.983 10.337 7.244 1.00 95.75 122 TRP A C 1
ATOM 999 O O . TRP A 1 122 ? -4.240 10.076 8.423 1.00 95.75 122 TRP A O 1
ATOM 1009 N N . ARG A 1 123 ? -4.854 10.978 6.453 1.00 95.56 123 ARG A N 1
ATOM 1010 C CA . ARG A 1 123 ? -6.189 11.415 6.891 1.00 95.56 123 ARG A CA 1
ATOM 1011 C C . ARG A 1 123 ? -7.028 10.235 7.382 1.00 95.56 123 ARG A C 1
ATOM 1013 O O . ARG A 1 123 ? -7.580 10.294 8.484 1.00 95.56 123 ARG A O 1
ATOM 1020 N N . VAL A 1 124 ? -7.074 9.153 6.607 1.00 97.38 124 VAL A N 1
ATOM 1021 C CA . VAL A 1 124 ? -7.803 7.931 6.974 1.00 97.38 124 VAL A CA 1
ATOM 1022 C C . VAL A 1 124 ? -7.222 7.315 8.247 1.00 97.38 124 VAL A C 1
ATOM 1024 O O . VAL A 1 124 ? -7.977 6.966 9.153 1.00 97.38 124 VAL A O 1
ATOM 1027 N N . GLN A 1 125 ? -5.893 7.246 8.383 1.00 97.44 125 GLN A N 1
ATOM 1028 C CA . GLN A 1 125 ? -5.257 6.723 9.595 1.00 97.44 125 GLN A CA 1
ATOM 1029 C C . GLN A 1 125 ? -5.627 7.505 10.859 1.00 97.44 125 GLN A C 1
ATOM 1031 O O . GLN A 1 125 ? -5.862 6.899 11.905 1.00 97.44 125 GLN A O 1
ATOM 1036 N N . VAL A 1 126 ? -5.683 8.837 10.785 1.00 97.44 126 VAL A N 1
ATOM 1037 C CA . VAL A 1 126 ? -6.128 9.664 11.918 1.00 97.44 126 VAL A CA 1
ATOM 1038 C C . VAL A 1 126 ? -7.576 9.336 12.288 1.00 97.44 126 VAL A C 1
ATOM 1040 O O . VAL A 1 126 ? -7.884 9.205 13.473 1.00 97.44 126 VAL A O 1
ATOM 1043 N N . GLY A 1 127 ? -8.449 9.151 11.293 1.00 97.44 127 GLY A N 1
ATOM 1044 C CA . GLY A 1 127 ? -9.828 8.711 11.510 1.00 97.44 127 GLY A CA 1
ATOM 1045 C C . GLY A 1 127 ? -9.908 7.348 12.203 1.00 97.44 127 GLY A C 1
ATOM 1046 O O . GLY A 1 127 ? -10.628 7.205 13.189 1.00 97.44 127 GLY A O 1
ATOM 1047 N N . ILE A 1 128 ? -9.112 6.377 11.748 1.00 97.44 128 ILE A N 1
ATOM 1048 C CA . ILE A 1 128 ? -9.030 5.039 12.350 1.00 97.44 128 ILE A CA 1
ATOM 1049 C C . ILE A 1 128 ? -8.564 5.118 13.807 1.00 97.44 128 ILE A C 1
ATOM 1051 O O . ILE A 1 128 ? -9.169 4.478 14.662 1.00 97.44 128 ILE A O 1
ATOM 1055 N N . ARG A 1 129 ? -7.523 5.907 14.111 1.00 97.25 129 ARG A N 1
ATOM 1056 C CA . ARG A 1 129 ? -7.022 6.081 15.488 1.00 97.25 129 ARG A CA 1
ATOM 1057 C C . ARG A 1 129 ? -8.103 6.623 16.419 1.00 97.25 12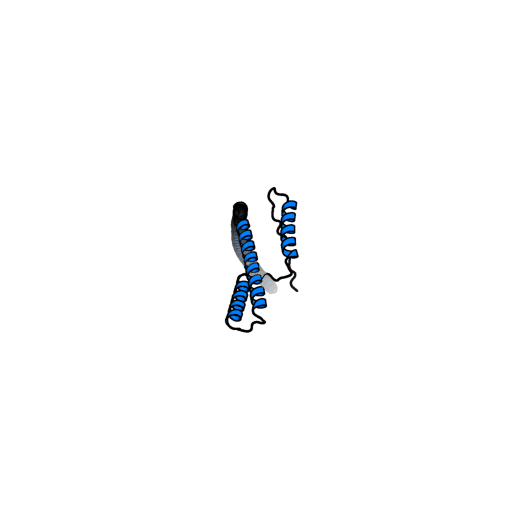9 ARG A C 1
ATOM 1059 O O . ARG A 1 129 ? -8.411 5.983 17.416 1.00 97.25 129 ARG A O 1
ATOM 1066 N N . ARG A 1 130 ? -8.762 7.718 16.028 1.00 97.50 130 ARG A N 1
ATOM 1067 C CA . ARG A 1 130 ? -9.881 8.287 16.800 1.00 97.50 130 ARG A CA 1
ATOM 1068 C C . ARG A 1 130 ? -11.038 7.301 16.961 1.00 97.50 130 ARG A C 1
ATOM 1070 O O . ARG A 1 130 ? -11.698 7.288 17.993 1.00 97.50 130 ARG A O 1
ATOM 1077 N N . GLY A 1 131 ? -11.312 6.497 15.933 1.00 98.06 131 GLY A N 1
ATOM 1078 C CA . GLY A 1 131 ? -12.323 5.444 15.992 1.00 98.06 131 GLY A CA 1
ATOM 1079 C C . GLY A 1 131 ? -11.992 4.375 17.035 1.00 98.06 131 GLY A C 1
ATOM 1080 O O . GLY A 1 131 ? -12.876 3.984 17.790 1.00 98.06 131 GLY A O 1
ATOM 1081 N N . LYS A 1 132 ? -10.724 3.955 17.116 1.00 97.94 132 LYS A N 1
ATOM 1082 C CA . LYS A 1 132 ? -10.247 2.995 18.123 1.00 97.94 132 LYS A CA 1
ATOM 1083 C C . LYS A 1 132 ? -10.352 3.545 19.544 1.00 97.94 132 LYS A C 1
ATOM 1085 O O . LYS A 1 132 ? -10.940 2.881 20.382 1.00 97.94 132 LYS A O 1
ATOM 1090 N N . GLU A 1 133 ? -9.888 4.771 19.777 1.00 97.88 133 GLU A N 1
ATOM 1091 C CA . GLU A 1 133 ? -9.986 5.433 21.091 1.00 97.88 133 GLU A CA 1
ATOM 1092 C C . GLU A 1 133 ? -11.446 5.518 21.572 1.00 97.88 133 GLU A C 1
ATOM 1094 O O . GLU A 1 133 ? -11.767 5.216 22.718 1.00 97.88 133 GLU A O 1
ATOM 1099 N N . ARG A 1 134 ? -12.374 5.879 20.674 1.00 97.94 134 ARG A N 1
ATOM 1100 C CA . ARG A 1 134 ? -13.810 5.902 20.996 1.00 97.94 134 ARG A CA 1
ATOM 1101 C C . ARG A 1 134 ? -14.359 4.515 21.316 1.00 97.94 134 ARG A C 1
ATOM 1103 O O . ARG A 1 134 ? -15.205 4.400 22.195 1.00 97.94 134 ARG A O 1
ATOM 1110 N N . LEU A 1 135 ? -13.918 3.488 20.590 1.00 98.31 135 LEU A N 1
ATOM 1111 C CA . LEU A 1 135 ? -14.344 2.110 20.819 1.00 98.31 135 LEU A CA 1
ATOM 1112 C C . LEU A 1 135 ? -13.884 1.612 22.195 1.00 98.31 135 LEU A C 1
ATOM 1114 O O . LEU A 1 135 ? -14.681 1.013 22.907 1.00 98.31 135 LEU A O 1
ATOM 1118 N N . GLU A 1 136 ? -12.640 1.906 22.574 1.00 98.00 136 GLU A N 1
ATOM 1119 C CA . GLU A 1 136 ? -12.084 1.568 23.889 1.00 98.00 136 GLU A CA 1
ATOM 1120 C C . GLU A 1 136 ? -12.900 2.219 25.013 1.00 98.00 136 GLU A C 1
ATOM 1122 O O . GLU A 1 136 ? -13.373 1.521 25.907 1.00 98.00 136 GLU A O 1
ATOM 1127 N N . HIS A 1 137 ? -13.191 3.519 24.914 1.00 97.75 137 HIS A N 1
ATOM 1128 C CA . HIS A 1 137 ? -14.030 4.204 25.903 1.00 97.75 137 HIS A CA 1
ATOM 1129 C C . HIS A 1 137 ? -15.462 3.662 25.986 1.00 97.75 137 HIS A C 1
ATOM 1131 O O . HIS A 1 137 ? -16.029 3.568 27.076 1.00 97.75 137 HIS A O 1
ATOM 1137 N N . LEU A 1 138 ? -16.072 3.304 24.852 1.00 97.94 138 LEU A N 1
ATOM 1138 C CA . LEU A 1 138 ? -17.396 2.677 24.854 1.00 97.94 138 LEU A CA 1
ATOM 1139 C C . LEU A 1 138 ? -17.354 1.301 25.524 1.00 97.94 138 LEU A C 1
ATOM 1141 O O . LEU A 1 138 ? -18.241 0.981 26.309 1.00 97.94 138 LEU A O 1
ATOM 1145 N N . GLN A 1 139 ? -16.306 0.518 25.272 1.00 98.25 139 GLN A N 1
ATOM 1146 C CA . GLN A 1 139 ? -16.120 -0.792 25.887 1.00 98.25 139 GLN A CA 1
ATOM 1147 C C . GLN A 1 139 ? -15.913 -0.692 27.407 1.00 98.25 139 GLN A C 1
ATOM 1149 O O . GLN A 1 139 ? -16.482 -1.484 28.158 1.00 98.25 139 GLN A O 1
ATOM 1154 N N . GLU A 1 140 ? -15.145 0.292 27.879 1.00 98.00 140 GLU A N 1
ATOM 1155 C CA . GLU A 1 140 ? -15.012 0.597 29.311 1.00 98.00 140 GLU A CA 1
ATOM 1156 C C . GLU A 1 140 ? -16.370 0.954 29.938 1.00 98.00 140 GLU A C 1
ATOM 1158 O O . GLU A 1 140 ? -16.712 0.463 31.020 1.00 98.00 140 GLU A O 1
ATOM 1163 N N . GLY A 1 141 ? -17.166 1.770 29.237 1.00 98.19 141 GLY A N 1
ATOM 1164 C CA . GLY A 1 141 ? -18.523 2.137 29.640 1.00 98.19 141 GLY A CA 1
ATOM 1165 C C . GLY A 1 141 ? -19.458 0.932 29.749 1.00 98.19 141 GLY A C 1
ATOM 1166 O O . GLY A 1 141 ? -20.117 0.761 30.776 1.00 98.19 141 GLY A O 1
ATOM 1167 N N . ASP A 1 142 ? -19.470 0.062 28.739 1.00 98.12 142 ASP A N 1
ATOM 1168 C CA . ASP A 1 142 ? -20.271 -1.165 28.722 1.00 98.12 142 ASP A CA 1
ATOM 1169 C C . ASP A 1 142 ? -19.892 -2.105 29.872 1.00 98.12 142 ASP A C 1
ATOM 1171 O O . ASP A 1 142 ? -20.772 -2.607 30.574 1.00 98.12 142 ASP A O 1
ATOM 1175 N N . CYS A 1 143 ? -18.594 -2.299 30.126 1.00 97.94 143 CYS A N 1
ATOM 1176 C CA . CY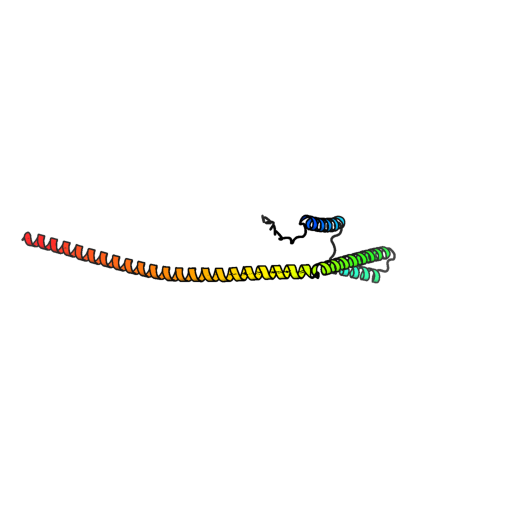S A 1 143 ? -18.112 -3.086 31.263 1.00 97.94 143 CYS A CA 1
ATOM 1177 C C . CYS A 1 143 ? -18.587 -2.502 32.603 1.00 97.94 143 CYS A C 1
ATOM 1179 O O . CYS A 1 143 ? -19.056 -3.239 33.474 1.00 97.94 143 CYS A O 1
ATOM 1181 N N . SER A 1 144 ? -18.503 -1.179 32.768 1.00 98.31 144 SER A N 1
ATOM 1182 C CA . SER A 1 144 ? -18.964 -0.488 33.978 1.00 98.31 144 SER A CA 1
ATOM 1183 C C . SER A 1 144 ? -20.469 -0.669 34.198 1.00 98.31 144 SER A C 1
ATOM 1185 O O . SER A 1 144 ? -20.896 -1.088 35.277 1.00 98.31 144 SER A O 1
ATOM 1187 N N . LEU A 1 145 ? -21.280 -0.440 33.161 1.00 98.31 145 LEU A N 1
ATOM 1188 C CA . LEU A 1 145 ? -22.733 -0.614 33.219 1.00 98.31 145 LEU A CA 1
ATOM 1189 C C . LEU A 1 145 ? -23.128 -2.071 33.475 1.00 98.31 145 LEU A C 1
ATOM 1191 O O . LEU A 1 145 ? -24.041 -2.337 34.260 1.00 98.31 145 LEU A O 1
ATOM 1195 N N . HIS A 1 146 ? -22.424 -3.021 32.860 1.00 98.25 146 HIS A N 1
ATOM 1196 C CA . HIS A 1 146 ? -22.637 -4.445 33.090 1.00 98.25 146 HIS A CA 1
ATOM 1197 C C . HIS A 1 146 ? -22.395 -4.820 34.559 1.00 98.25 146 HIS A C 1
ATOM 1199 O O . HIS A 1 146 ? -23.221 -5.504 35.170 1.00 98.25 146 HIS A O 1
ATOM 1205 N N . ASN A 1 147 ? -21.312 -4.318 35.156 1.00 97.88 147 ASN A N 1
ATOM 1206 C CA . ASN A 1 147 ? -21.004 -4.541 36.568 1.00 97.88 147 ASN A CA 1
ATOM 1207 C C . ASN A 1 147 ? -22.067 -3.923 37.487 1.00 97.88 147 ASN A C 1
ATOM 1209 O O . ASN A 1 147 ? -22.574 -4.606 38.376 1.00 97.88 147 ASN A O 1
ATOM 1213 N N . GLN A 1 148 ? -22.476 -2.677 37.227 1.00 98.38 148 GLN A N 1
ATOM 1214 C CA . GLN A 1 148 ? -23.539 -2.013 37.992 1.00 98.38 148 GLN A CA 1
ATOM 1215 C C . GLN A 1 148 ? -24.864 -2.784 37.931 1.00 98.38 148 GLN A C 1
ATOM 1217 O O . GLN A 1 148 ? -25.547 -2.945 38.945 1.00 98.38 148 GLN A O 1
ATOM 1222 N N . LEU A 1 149 ? -25.230 -3.296 36.753 1.00 98.44 149 LEU A N 1
ATOM 1223 C CA . LEU A 1 149 ? -26.435 -4.103 36.579 1.00 98.44 149 LEU A CA 1
ATOM 1224 C C . LEU A 1 149 ? -26.362 -5.412 37.379 1.00 98.44 149 LEU A C 1
ATOM 1226 O O . LEU A 1 149 ? -27.355 -5.813 37.993 1.00 98.44 149 LEU A O 1
ATOM 1230 N N . ASN A 1 150 ? -25.204 -6.072 37.390 1.00 98.19 150 ASN A N 1
ATOM 1231 C CA . ASN A 1 150 ? -24.995 -7.295 38.164 1.00 98.19 150 ASN A CA 1
ATOM 1232 C C . ASN A 1 150 ? -25.071 -7.032 39.674 1.00 98.19 150 ASN A C 1
ATOM 1234 O O . ASN A 1 150 ? -25.736 -7.786 40.388 1.00 98.19 150 ASN A O 1
ATOM 1238 N N . ASP A 1 151 ? -24.495 -5.929 40.152 1.00 98.31 151 ASP A N 1
ATOM 1239 C CA . ASP A 1 151 ? -24.604 -5.512 41.553 1.00 98.31 151 ASP A CA 1
ATOM 1240 C C . ASP A 1 151 ? -26.052 -5.225 41.963 1.00 98.31 151 ASP A C 1
ATOM 1242 O O . ASP A 1 151 ? -26.502 -5.668 43.024 1.00 98.31 151 ASP A O 1
ATOM 1246 N N . LEU A 1 152 ? -26.818 -4.530 41.115 1.00 98.38 152 LEU A N 1
ATOM 1247 C CA . LEU A 1 152 ? -28.242 -4.289 41.355 1.00 98.38 152 LEU A CA 1
ATOM 1248 C C . LEU A 1 152 ? -29.048 -5.592 41.378 1.00 98.38 152 LEU A C 1
ATOM 1250 O O . LEU A 1 152 ? -29.922 -5.753 42.232 1.00 98.38 152 LEU A O 1
ATOM 1254 N N . ARG A 1 153 ? -28.757 -6.540 40.477 1.00 98.25 153 ARG A N 1
ATOM 1255 C CA . ARG A 1 153 ? -29.396 -7.867 40.486 1.00 98.25 153 ARG A CA 1
ATOM 1256 C C . ARG A 1 153 ? -29.098 -8.628 41.773 1.00 98.25 153 ARG A C 1
ATOM 1258 O O . ARG A 1 153 ? -30.035 -9.171 42.355 1.00 98.25 153 ARG A O 1
ATOM 1265 N N . ARG A 1 154 ? -27.843 -8.620 42.232 1.00 98.25 154 ARG A N 1
ATOM 1266 C CA . ARG A 1 154 ? -27.438 -9.253 43.493 1.00 98.25 154 ARG A CA 1
ATOM 1267 C C . ARG A 1 154 ? -28.193 -8.654 44.678 1.00 98.25 154 ARG A C 1
ATOM 1269 O O . ARG A 1 154 ? -28.863 -9.382 45.401 1.00 98.25 154 ARG A O 1
ATOM 1276 N N . ARG A 1 155 ? -28.185 -7.324 44.820 1.00 98.19 155 ARG A N 1
ATOM 1277 C CA . ARG A 1 155 ? -28.915 -6.635 45.902 1.00 98.19 155 ARG A CA 1
ATOM 1278 C C . ARG A 1 155 ? -30.415 -6.918 45.856 1.00 98.19 155 ARG A C 1
ATOM 1280 O O . ARG A 1 155 ? -31.037 -7.136 46.889 1.00 98.19 155 ARG A O 1
ATOM 1287 N N . LYS A 1 156 ? -31.011 -6.955 44.659 1.00 98.25 156 LYS A N 1
ATOM 1288 C CA . LYS A 1 156 ? -32.424 -7.323 44.486 1.00 98.25 156 LYS A CA 1
ATOM 1289 C C . LYS A 1 156 ? -32.702 -8.744 44.986 1.00 98.25 156 LYS A C 1
ATOM 1291 O O . LYS A 1 156 ? -33.736 -8.961 45.611 1.00 98.25 156 LYS A O 1
ATOM 1296 N N . GLN A 1 157 ? -31.815 -9.699 44.702 1.00 98.06 157 GLN A N 1
ATOM 1297 C CA . GLN A 1 157 ? -31.941 -11.077 45.185 1.00 98.06 157 GLN A CA 1
ATOM 1298 C C . GLN A 1 157 ? -31.810 -11.154 46.709 1.00 98.06 157 GLN A C 1
ATOM 1300 O O . GLN A 1 157 ? -32.654 -11.778 47.341 1.00 98.06 157 GLN A O 1
ATOM 1305 N N . GLU A 1 158 ? -30.828 -10.471 47.300 1.00 98.00 158 GLU A N 1
ATOM 1306 C CA . GLU A 1 158 ? -30.635 -10.403 48.759 1.00 98.00 158 GLU A CA 1
ATOM 1307 C C . GLU A 1 158 ? -31.880 -9.850 49.470 1.00 98.00 158 GLU A C 1
ATOM 1309 O O . GLU A 1 158 ? -32.401 -10.468 50.395 1.00 98.00 158 GLU A O 1
ATOM 1314 N N . VAL A 1 159 ? -32.424 -8.730 48.980 1.00 98.44 159 VAL A N 1
ATOM 1315 C CA . VAL A 1 159 ? -33.663 -8.145 49.515 1.00 98.44 159 VAL A CA 1
ATOM 1316 C C . VAL A 1 159 ? -34.845 -9.102 49.353 1.00 98.44 159 VAL A C 1
ATOM 1318 O O . VAL A 1 159 ? -35.670 -9.220 50.256 1.00 98.44 159 VAL A O 1
ATOM 1321 N N . HIS A 1 160 ? -34.943 -9.798 48.217 1.00 97.75 160 HIS A N 1
ATOM 1322 C CA . HIS A 1 160 ? -36.015 -10.763 47.992 1.00 97.75 160 HIS A CA 1
ATOM 1323 C C . HIS A 1 160 ? -35.958 -11.931 48.983 1.00 97.75 160 HIS A C 1
ATOM 1325 O O . HIS A 1 160 ? -36.997 -12.290 49.534 1.00 97.75 160 HIS A O 1
ATOM 1331 N N . LEU A 1 161 ? -34.765 -12.476 49.238 1.00 97.62 161 LEU A N 1
ATOM 1332 C CA . LEU A 1 161 ? -34.553 -13.535 50.227 1.00 97.62 161 LEU A CA 1
ATOM 1333 C C . LEU A 1 161 ? -34.928 -13.059 51.634 1.00 97.62 161 LEU A C 1
ATOM 1335 O O . LEU A 1 161 ? -35.744 -13.701 52.283 1.00 97.62 161 LEU A O 1
ATOM 1339 N N . HIS A 1 162 ? -34.468 -11.878 52.054 1.00 97.38 162 HIS A N 1
ATOM 1340 C CA . HIS A 1 162 ? -34.853 -11.321 53.355 1.00 97.38 162 HIS A CA 1
ATOM 1341 C C . HIS A 1 162 ? -36.365 -11.118 53.512 1.00 97.38 162 HIS A C 1
ATOM 1343 O O . HIS A 1 162 ? -36.913 -11.368 54.582 1.00 97.38 162 HIS A O 1
ATOM 1349 N N . ILE A 1 163 ? -37.070 -10.694 52.458 1.00 97.44 163 ILE A N 1
ATOM 1350 C CA . ILE A 1 163 ? -38.536 -10.582 52.498 1.00 97.44 163 ILE A CA 1
ATOM 1351 C C . ILE A 1 163 ? -39.193 -11.958 52.676 1.00 97.44 163 ILE A C 1
ATOM 1353 O O . ILE A 1 163 ? -40.216 -12.052 53.356 1.00 97.44 163 ILE A O 1
ATOM 1357 N N . LEU A 1 164 ? -38.658 -13.010 52.051 1.00 96.81 164 LEU A N 1
ATOM 1358 C CA . LEU A 1 164 ? -39.175 -14.370 52.211 1.00 96.81 164 LEU A CA 1
ATOM 1359 C C . LEU A 1 164 ? -38.960 -14.879 53.638 1.00 96.81 164 LEU A C 1
ATOM 1361 O O . LEU A 1 164 ? -39.931 -15.330 54.244 1.00 96.81 164 LEU A O 1
ATOM 1365 N N . ASP A 1 165 ? -37.758 -14.709 54.188 1.00 96.25 165 ASP A N 1
ATOM 1366 C CA . ASP A 1 165 ? -37.426 -15.114 55.560 1.00 96.25 165 ASP A CA 1
ATOM 1367 C C . ASP A 1 165 ? -38.353 -14.437 56.582 1.00 96.25 165 ASP A C 1
ATOM 1369 O O . ASP A 1 165 ? -38.948 -15.098 57.434 1.00 96.25 165 ASP A O 1
ATOM 1373 N N . LEU A 1 166 ? -38.557 -13.118 56.456 1.00 95.88 166 LEU A N 1
ATOM 1374 C CA . LEU A 1 166 ? -39.460 -12.360 57.331 1.00 95.88 166 LEU A CA 1
ATOM 1375 C C . LEU A 1 166 ? -40.908 -12.861 57.246 1.00 95.88 166 LEU A C 1
ATOM 1377 O O . LEU A 1 166 ? -41.604 -12.944 58.258 1.00 95.88 166 LEU A O 1
ATOM 1381 N N . ARG A 1 167 ? -41.382 -13.215 56.046 1.00 94.62 167 ARG A N 1
ATOM 1382 C CA . ARG A 1 167 ? -42.731 -13.777 55.863 1.00 94.62 167 ARG A CA 1
ATOM 1383 C C . ARG A 1 167 ? -42.871 -15.159 56.489 1.00 94.62 167 ARG A C 1
ATOM 1385 O O . ARG A 1 167 ? -43.965 -15.510 56.922 1.00 94.62 167 ARG A O 1
ATOM 1392 N N . GLU A 1 168 ? -41.811 -15.958 56.488 1.00 94.31 168 GLU A N 1
ATOM 1393 C CA . GLU A 1 168 ? -41.803 -17.276 57.120 1.00 94.31 168 GLU A CA 1
ATOM 1394 C C . GLU A 1 168 ? -41.823 -17.155 58.648 1.00 94.31 168 GLU A C 1
ATOM 1396 O O . GLU A 1 168 ? -42.652 -17.792 59.295 1.00 94.31 168 GLU A O 1
ATOM 1401 N N . GLN A 1 169 ? -41.019 -16.249 59.213 1.00 92.31 169 GLN A N 1
ATOM 1402 C CA . GLN A 1 169 ? -41.032 -15.931 60.647 1.00 92.31 169 GLN A CA 1
ATOM 1403 C C . GLN A 1 169 ? -42.424 -15.495 61.124 1.00 92.31 169 GLN A C 1
ATOM 1405 O O . GLN A 1 169 ? -42.953 -16.070 62.071 1.00 92.31 169 GLN A O 1
ATOM 1410 N N . GLN A 1 170 ? -43.073 -14.571 60.408 1.00 90.88 170 GLN A N 1
ATOM 1411 C CA . GLN A 1 170 ? -44.429 -14.116 60.742 1.00 90.88 170 GLN A CA 1
ATOM 1412 C C . GLN A 1 170 ? -45.470 -15.243 60.716 1.00 90.88 170 GLN A C 1
ATOM 1414 O O . GLN A 1 170 ? -46.388 -15.257 61.531 1.00 90.88 170 GLN A O 1
ATOM 1419 N N . LYS A 1 171 ? -45.359 -16.196 59.782 1.00 89.38 171 LYS A N 1
ATOM 1420 C CA . LYS A 1 171 ? -46.270 -17.352 59.739 1.00 89.38 171 LYS A CA 1
ATOM 1421 C C . LYS A 1 171 ? -46.078 -18.274 60.938 1.00 89.38 171 LYS A C 1
ATOM 1423 O O . LYS A 1 171 ? -47.066 -18.784 61.455 1.00 89.38 171 LYS A O 1
ATOM 1428 N N . ASN A 1 172 ? -44.834 -18.467 61.366 1.00 82.81 172 ASN A N 1
ATOM 1429 C CA . ASN A 1 172 ? -44.504 -19.323 62.501 1.00 82.81 172 ASN A CA 1
ATOM 1430 C C . ASN A 1 172 ? -44.945 -18.697 63.836 1.00 82.81 172 ASN A C 1
ATOM 1432 O O . ASN A 1 172 ? -45.399 -19.418 64.717 1.00 82.81 172 ASN A O 1
ATOM 1436 N N . GLU A 1 173 ? -44.877 -17.368 63.967 1.00 76.12 173 GLU A N 1
ATOM 1437 C CA . GLU A 1 173 ? -45.337 -16.634 65.158 1.00 76.12 173 GLU A CA 1
ATOM 1438 C C . GLU A 1 173 ? -46.865 -16.644 65.326 1.00 76.12 173 GLU A C 1
ATOM 1440 O O . GLU A 1 173 ? -47.358 -16.681 66.445 1.00 76.12 173 GLU A O 1
ATOM 1445 N N . VAL A 1 174 ? -47.632 -16.642 64.232 1.00 70.81 174 VAL A N 1
ATOM 1446 C CA . VAL A 1 174 ? -49.110 -16.654 64.273 1.00 70.81 174 VAL A CA 1
ATOM 1447 C C . VAL A 1 174 ? -49.685 -18.054 64.570 1.00 70.81 174 VAL A C 1
ATOM 1449 O O . VAL A 1 174 ? -50.875 -18.187 64.847 1.00 70.81 174 VAL A O 1
ATOM 1452 N N . GLN A 1 175 ? -48.866 -19.108 64.501 1.00 56.38 175 GLN A N 1
ATOM 1453 C CA . GLN A 1 175 ? -49.273 -20.497 64.762 1.00 56.38 175 GLN A CA 1
ATOM 1454 C C . GLN A 1 175 ? -48.958 -20.994 66.189 1.00 56.38 175 GLN A C 1
ATOM 1456 O O . GLN A 1 175 ? -49.289 -22.142 66.496 1.00 56.38 175 GLN A O 1
ATOM 1461 N N . GLN A 1 176 ? -48.345 -20.165 67.044 1.00 48.81 176 GLN A N 1
ATOM 1462 C CA . GLN A 1 176 ? -48.131 -20.422 68.480 1.00 48.81 176 GLN A CA 1
ATOM 1463 C C . GLN A 1 176 ? -49.199 -19.734 69.333 1.00 48.81 176 GLN A C 1
ATOM 1465 O O . GLN A 1 176 ? -49.566 -20.330 70.371 1.00 48.81 176 GLN A O 1
#